Protein AF-A0A378WHB4-F1 (afdb_monomer_lite)

Organism: NCBI:txid326523

pLDDT: mean 70.73, std 15.35, range [40.34, 92.5]

Secondary structure (DSSP, 8-state):
-----HHHHHHHHHHHHHHHHHHHHHHHHHHHTTHHHH----S-SSHHHHIIIIIHHHHHHHHHHHHHSS-HHHHHTT-----TTT-SPPPHHHHHHHHHHHHHHTT-

InterPro domains:
  IPR010432 RDD [PF06271] (3-93)

Radius of gyration: 18.15 Å; chains: 1; bounding box: 37×28×47 Å

Foldseek 3Di:
DDDDPPVLVVQLVVVLVVVLCVVLVVVCCVVPNCCVVPDPDPDQPDDVSCCSVPVVSVCLVVVCCVPFVGRVSCVVVVHHDADPPPRHDDDPVNVVVVVVVVVVVVPD

Structure (mmCIF, N/CA/C/O backbone):
data_AF-A0A378WHB4-F1
#
_entry.id   AF-A0A378WHB4-F1
#
loop_
_atom_site.group_PDB
_atom_site.id
_atom_site.type_symbol
_atom_site.label_atom_id
_atom_site.label_alt_id
_atom_site.label_comp_id
_atom_site.label_asym_id
_atom_site.label_entity_id
_atom_site.label_seq_id
_atom_site.pdbx_PDB_ins_code
_atom_site.Cartn_x
_atom_site.Cartn_y
_atom_site.Cartn_z
_atom_site.occupancy
_atom_site.B_iso_or_equiv
_atom_site.auth_seq_id
_atom_site.auth_comp_id
_atom_site.auth_asym_id
_atom_site.auth_atom_id
_atom_site.pdbx_PDB_model_num
ATOM 1 N N . MET A 1 1 ? -20.834 -5.865 22.898 1.00 41.84 1 MET A N 1
ATOM 2 C CA . MET A 1 1 ? -19.887 -5.635 21.784 1.00 41.84 1 MET A CA 1
ATOM 3 C C . MET A 1 1 ? -18.824 -6.720 21.809 1.00 41.84 1 MET A C 1
ATOM 5 O O . MET A 1 1 ? -18.326 -7.019 22.887 1.00 41.84 1 MET A O 1
ATOM 9 N N . LYS A 1 2 ? -18.534 -7.370 20.675 1.00 49.53 2 LYS A N 1
ATOM 10 C CA . LYS A 1 2 ? -17.555 -8.466 20.601 1.00 49.53 2 LYS A CA 1
ATOM 11 C C . LYS A 1 2 ? -16.297 -7.919 19.933 1.00 49.53 2 LYS A C 1
ATOM 13 O O . LYS A 1 2 ? -16.346 -7.542 18.767 1.00 49.53 2 LYS A O 1
ATOM 18 N N . TYR A 1 3 ? -15.206 -7.812 20.687 1.00 54.34 3 TYR A N 1
ATOM 19 C CA . TYR A 1 3 ? -13.934 -7.352 20.139 1.00 54.34 3 TYR A CA 1
ATOM 20 C C . TYR A 1 3 ? -13.495 -8.285 19.014 1.00 54.34 3 TYR A C 1
ATOM 22 O O . TYR A 1 3 ? -13.474 -9.506 19.177 1.00 54.34 3 TYR A O 1
ATOM 30 N N . ALA A 1 4 ? -13.143 -7.702 17.870 1.00 60.16 4 ALA A N 1
ATOM 31 C CA . ALA A 1 4 ? -12.494 -8.441 16.806 1.00 60.16 4 ALA A CA 1
ATOM 32 C C . ALA A 1 4 ? -11.140 -8.938 17.330 1.00 60.16 4 ALA A C 1
ATOM 34 O O . ALA A 1 4 ? -10.257 -8.131 17.635 1.00 60.16 4 ALA A O 1
ATOM 35 N N . GLY A 1 5 ? -11.001 -10.257 17.479 1.00 66.88 5 GLY A N 1
ATOM 36 C CA . GLY A 1 5 ? -9.747 -10.883 17.886 1.00 66.88 5 GLY A CA 1
ATOM 37 C C . GLY A 1 5 ? -8.615 -10.553 16.911 1.00 66.88 5 GLY A C 1
ATOM 38 O O . GLY A 1 5 ? -8.860 -10.182 15.762 1.00 66.88 5 GLY A O 1
ATOM 39 N N . PHE A 1 6 ? -7.371 -10.712 17.364 1.00 71.00 6 PHE A N 1
ATOM 40 C CA . PHE A 1 6 ? -6.158 -10.459 16.575 1.00 71.00 6 PHE A CA 1
ATOM 41 C C . PHE A 1 6 ? -6.247 -11.015 15.137 1.00 71.00 6 PHE A C 1
ATOM 43 O O . PHE A 1 6 ? -6.007 -10.289 14.176 1.00 71.00 6 PHE A O 1
ATOM 50 N N . TRP A 1 7 ? -6.727 -12.253 14.985 1.00 76.00 7 TRP A N 1
ATOM 51 C CA . TRP A 1 7 ? -6.892 -12.945 13.700 1.00 76.00 7 TRP A CA 1
ATOM 52 C C . TRP A 1 7 ? -7.804 -12.248 12.693 1.00 76.00 7 TRP A C 1
ATOM 54 O O . TRP A 1 7 ? -7.552 -12.299 11.494 1.00 76.00 7 TRP A O 1
ATOM 64 N N . ILE A 1 8 ? -8.837 -11.553 13.162 1.00 71.25 8 ILE A N 1
ATOM 65 C CA . ILE A 1 8 ? -9.756 -10.825 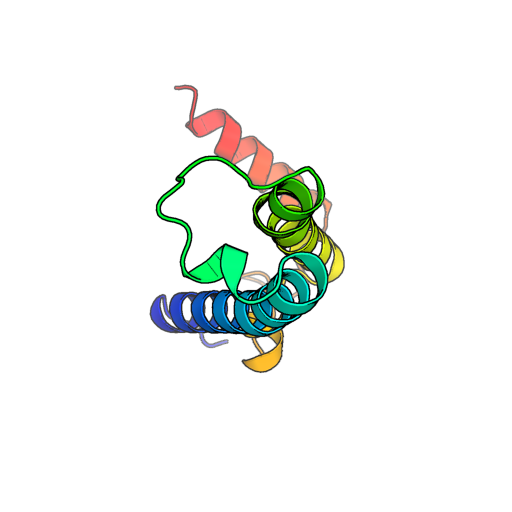12.285 1.00 71.25 8 ILE A CA 1
ATOM 66 C C . ILE A 1 8 ? -9.049 -9.603 11.679 1.00 71.25 8 ILE A C 1
ATOM 68 O O . ILE A 1 8 ? -9.278 -9.261 10.521 1.00 71.25 8 ILE A O 1
ATOM 72 N N . ARG A 1 9 ? -8.141 -8.969 12.435 1.00 72.25 9 ARG A N 1
ATOM 73 C CA . ARG A 1 9 ? -7.313 -7.867 11.921 1.00 72.25 9 ARG A CA 1
ATOM 74 C C . ARG A 1 9 ? -6.295 -8.371 10.903 1.00 72.25 9 ARG A C 1
ATOM 76 O O . ARG A 1 9 ? -6.108 -7.716 9.886 1.00 72.25 9 ARG A O 1
ATOM 83 N N . VAL A 1 10 ? -5.695 -9.536 11.150 1.00 75.12 10 VAL A N 1
ATOM 84 C CA . VAL A 1 10 ? -4.771 -10.182 10.204 1.00 75.12 10 VAL A CA 1
ATOM 85 C C . VAL A 1 10 ? -5.487 -10.529 8.896 1.00 75.12 10 VAL A C 1
ATOM 87 O O . VAL A 1 10 ? -4.999 -10.174 7.827 1.00 75.12 10 VAL A O 1
ATOM 90 N N . ALA A 1 11 ? -6.673 -11.140 8.970 1.00 74.69 11 ALA A N 1
ATOM 91 C CA . ALA A 1 11 ? -7.476 -11.459 7.790 1.00 74.69 11 ALA A CA 1
ATOM 92 C C . ALA A 1 11 ? -7.878 -10.201 7.002 1.00 74.69 11 ALA A C 1
ATOM 94 O O . ALA A 1 11 ? -7.788 -10.191 5.777 1.00 74.69 11 ALA A O 1
ATOM 95 N N . ALA A 1 12 ? -8.258 -9.121 7.692 1.00 75.44 12 ALA A N 1
ATOM 96 C CA . ALA A 1 12 ? -8.573 -7.849 7.047 1.00 75.44 12 ALA A CA 1
ATOM 97 C C . ALA A 1 12 ? -7.374 -7.282 6.267 1.00 75.44 12 ALA A C 1
ATOM 99 O O . ALA A 1 12 ? -7.523 -6.933 5.099 1.00 75.44 12 ALA A O 1
ATOM 100 N N . SER A 1 13 ? -6.187 -7.249 6.886 1.00 75.44 13 SER A N 1
ATOM 101 C CA . SER A 1 13 ? -4.959 -6.775 6.235 1.00 75.44 13 SER A CA 1
ATOM 102 C C . SER A 1 13 ? -4.540 -7.654 5.054 1.00 75.44 13 SER A C 1
ATOM 104 O O . SER A 1 13 ? -4.023 -7.144 4.064 1.00 75.44 13 SER A O 1
ATOM 106 N N . LEU A 1 14 ? -4.777 -8.968 5.131 1.00 81.25 14 LEU A N 1
ATOM 107 C CA . LEU A 1 14 ? -4.508 -9.882 4.022 1.00 81.25 14 LEU A CA 1
ATOM 108 C C . LEU A 1 14 ? -5.431 -9.601 2.830 1.00 81.25 14 LEU A C 1
ATOM 110 O O . LEU A 1 14 ? -4.966 -9.554 1.696 1.00 81.25 14 LEU A O 1
ATOM 114 N N . ILE A 1 15 ? -6.722 -9.365 3.079 1.00 81.88 15 ILE A N 1
ATOM 115 C CA . ILE A 1 15 ? -7.678 -8.989 2.028 1.00 81.88 15 ILE A CA 1
ATOM 116 C C . ILE A 1 15 ? -7.267 -7.663 1.377 1.00 81.88 15 ILE A C 1
ATOM 118 O O . ILE A 1 15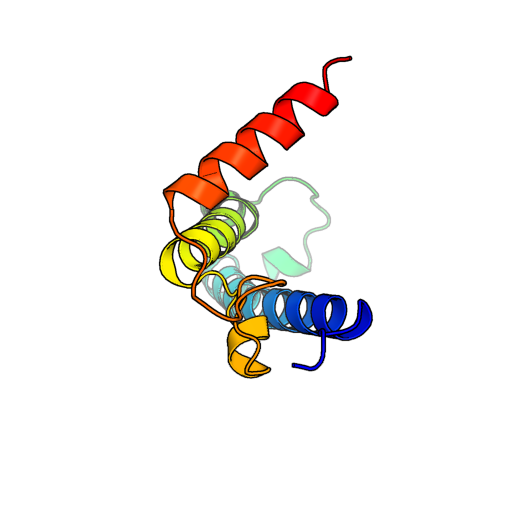 ? -7.291 -7.560 0.153 1.00 81.88 15 ILE A O 1
ATOM 122 N N . ASP A 1 16 ? -6.845 -6.672 2.166 1.00 80.56 16 ASP A N 1
ATOM 123 C CA . ASP A 1 16 ? -6.344 -5.397 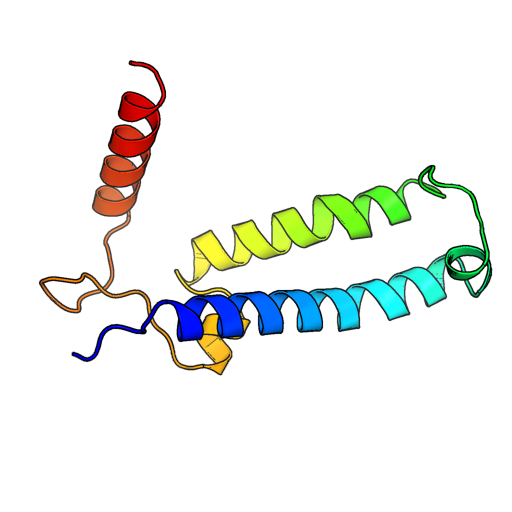1.637 1.00 80.56 16 ASP A CA 1
ATOM 124 C C . ASP A 1 16 ? -5.132 -5.592 0.714 1.00 80.56 16 ASP A C 1
ATOM 126 O O . ASP A 1 16 ? -5.084 -5.016 -0.375 1.00 80.56 16 ASP A O 1
ATOM 130 N N . ALA A 1 17 ? -4.184 -6.444 1.115 1.00 83.25 17 ALA A N 1
ATOM 131 C CA . ALA A 1 17 ? -3.023 -6.779 0.297 1.00 83.25 17 ALA A CA 1
ATOM 132 C C . ALA A 1 17 ? -3.422 -7.486 -1.010 1.00 83.25 17 ALA A C 1
ATOM 134 O O . ALA A 1 17 ? -2.895 -7.151 -2.068 1.00 83.25 17 ALA A O 1
ATOM 135 N N . LEU A 1 18 ? -4.385 -8.413 -0.963 1.00 86.56 18 LEU A N 1
ATOM 136 C CA . LEU A 1 18 ? -4.889 -9.102 -2.156 1.00 86.56 18 LEU A CA 1
ATOM 137 C C . LEU A 1 18 ? -5.605 -8.150 -3.121 1.00 86.56 18 LEU A C 1
ATOM 139 O O . LEU A 1 18 ? -5.421 -8.264 -4.330 1.00 86.56 18 LEU A O 1
ATOM 143 N N . ILE A 1 19 ? -6.390 -7.200 -2.608 1.00 85.62 19 ILE A N 1
ATOM 144 C CA . ILE A 1 19 ? -7.051 -6.177 -3.433 1.00 85.62 19 ILE A CA 1
ATOM 145 C C . ILE A 1 19 ? -6.007 -5.297 -4.121 1.00 85.62 19 ILE A C 1
ATOM 147 O O . ILE A 1 19 ? -6.105 -5.057 -5.323 1.00 85.62 19 ILE A O 1
ATOM 151 N N . LEU A 1 20 ? -5.000 -4.836 -3.375 1.00 86.38 20 LEU A N 1
ATOM 152 C CA . LEU A 1 20 ? -3.906 -4.050 -3.940 1.00 86.38 20 LEU A CA 1
ATOM 153 C C . LEU A 1 20 ? -3.155 -4.835 -5.016 1.00 86.38 20 LEU A C 1
ATOM 155 O O . LEU A 1 20 ? -2.935 -4.307 -6.102 1.00 86.38 20 LEU A O 1
ATOM 159 N N . LEU A 1 21 ? -2.836 -6.103 -4.755 1.00 88.56 21 LEU A N 1
ATOM 160 C CA . LEU A 1 21 ? -2.179 -6.984 -5.718 1.00 88.56 21 LEU A CA 1
ATOM 161 C C . LEU A 1 21 ? -3.015 -7.145 -6.997 1.00 88.56 21 LEU A C 1
ATOM 163 O O . LEU A 1 21 ? -2.492 -6.993 -8.099 1.00 88.56 21 LEU A O 1
ATOM 167 N N . ALA A 1 22 ? -4.321 -7.385 -6.857 1.00 89.75 22 ALA A N 1
ATOM 168 C CA . ALA A 1 22 ? -5.242 -7.541 -7.981 1.00 89.75 22 ALA A CA 1
ATOM 169 C C . ALA A 1 22 ? -5.365 -6.277 -8.851 1.00 89.75 22 ALA A C 1
ATOM 171 O O . ALA A 1 22 ? -5.753 -6.383 -10.010 1.00 89.75 22 ALA A O 1
ATOM 172 N N . ILE A 1 23 ? -5.038 -5.097 -8.315 1.00 89.25 23 ILE A N 1
ATOM 173 C CA . ILE A 1 23 ? -5.025 -3.827 -9.056 1.00 89.25 23 ILE A CA 1
ATOM 174 C C . ILE A 1 23 ? -3.639 -3.552 -9.655 1.00 89.25 23 ILE A C 1
ATOM 176 O O . ILE A 1 23 ? -3.536 -3.169 -10.819 1.00 89.25 23 ILE A O 1
ATOM 180 N N . ILE A 1 24 ? -2.574 -3.744 -8.875 1.00 90.38 24 ILE A N 1
ATOM 181 C CA . ILE A 1 24 ? -1.202 -3.388 -9.258 1.00 90.38 24 ILE A CA 1
ATOM 182 C C . ILE A 1 24 ? -0.665 -4.330 -10.341 1.00 90.38 24 ILE A C 1
ATOM 184 O O . ILE A 1 24 ? -0.113 -3.852 -11.330 1.00 90.38 24 ILE A O 1
ATOM 188 N N . LEU A 1 25 ? -0.869 -5.646 -10.210 1.00 90.19 25 LEU A N 1
ATOM 189 C CA . LEU A 1 25 ? -0.361 -6.632 -11.172 1.00 90.19 25 LEU A CA 1
ATOM 190 C C . LEU A 1 25 ? -0.842 -6.408 -12.617 1.00 90.19 25 LEU A C 1
ATOM 192 O O . LEU A 1 25 ? 0.012 -6.333 -13.503 1.00 90.19 25 LEU A O 1
ATOM 196 N N . PRO A 1 26 ? -2.155 -6.274 -12.908 1.00 91.19 26 PRO A N 1
ATOM 197 C CA . PRO A 1 26 ? -2.593 -6.030 -14.279 1.00 91.19 26 PRO A CA 1
ATOM 198 C C . PRO A 1 26 ? -2.120 -4.671 -14.797 1.00 91.19 26 PRO A C 1
ATOM 200 O O . PRO A 1 26 ? -1.840 -4.538 -15.983 1.00 91.19 26 PRO A O 1
ATOM 203 N N . LEU A 1 27 ? -1.991 -3.664 -13.930 1.00 91.19 27 LEU A N 1
ATOM 204 C CA . LEU A 1 27 ? -1.530 -2.342 -14.339 1.00 91.19 27 LEU A CA 1
ATOM 205 C C . LEU A 1 27 ? -0.042 -2.346 -14.715 1.00 91.19 27 LEU A C 1
ATOM 207 O O . LEU A 1 27 ? 0.334 -1.744 -15.718 1.00 91.19 27 LEU A O 1
ATOM 211 N N . LEU A 1 28 ? 0.789 -3.075 -13.967 1.00 90.38 28 LEU A N 1
ATOM 212 C CA . LEU A 1 28 ? 2.194 -3.293 -14.313 1.00 90.38 28 LEU A CA 1
ATOM 213 C C . LEU A 1 28 ? 2.332 -4.081 -15.615 1.00 90.38 28 LEU A C 1
ATOM 215 O O . LEU A 1 28 ? 3.103 -3.672 -16.478 1.00 90.38 28 LEU A O 1
ATOM 219 N N . TYR A 1 29 ? 1.532 -5.136 -15.801 1.00 90.75 29 TYR A N 1
ATOM 220 C CA . TYR A 1 29 ? 1.503 -5.885 -17.059 1.00 90.75 29 TYR A CA 1
ATOM 221 C C . TYR A 1 29 ? 1.101 -5.002 -18.251 1.00 90.75 29 TYR A C 1
ATOM 223 O O . TYR A 1 29 ? 1.678 -5.112 -19.325 1.00 90.75 29 TYR A O 1
ATOM 231 N N . LEU A 1 30 ? 0.150 -4.080 -18.080 1.00 92.50 30 LEU A N 1
ATOM 232 C CA . LEU A 1 30 ? -0.249 -3.157 -19.149 1.00 92.50 30 LEU A CA 1
ATOM 233 C C . LEU A 1 30 ? 0.846 -2.146 -19.523 1.00 92.50 30 LEU A C 1
ATOM 235 O O . LEU A 1 30 ? 0.905 -1.728 -20.676 1.00 92.50 30 LEU A O 1
ATOM 239 N N . ILE A 1 31 ? 1.678 -1.727 -18.566 1.00 91.69 31 ILE A N 1
ATOM 240 C CA . ILE A 1 31 ? 2.717 -0.706 -18.784 1.00 91.69 31 ILE A CA 1
ATOM 241 C C . ILE A 1 31 ? 4.022 -1.332 -19.286 1.00 91.69 31 ILE A C 1
ATOM 243 O O . ILE A 1 31 ? 4.644 -0.799 -20.202 1.00 91.69 31 ILE A O 1
ATOM 247 N N . TYR A 1 32 ? 4.436 -2.440 -18.674 1.00 89.12 32 TYR A N 1
ATOM 248 C CA . TYR A 1 32 ? 5.752 -3.055 -18.857 1.00 89.12 32 TYR A CA 1
ATOM 249 C C . TYR A 1 32 ? 5.690 -4.444 -19.515 1.00 89.12 32 TYR A C 1
ATOM 251 O O . TYR A 1 32 ? 6.725 -5.004 -19.864 1.00 89.12 32 TYR A O 1
ATOM 259 N N . GLY A 1 33 ? 4.497 -5.013 -19.707 1.00 88.31 33 GLY A N 1
ATOM 260 C CA . GLY A 1 33 ? 4.322 -6.323 -20.332 1.00 88.31 33 GLY A CA 1
ATOM 261 C C . GLY A 1 33 ? 4.870 -7.480 -19.496 1.00 88.31 33 GLY A C 1
ATOM 262 O O . GLY A 1 33 ? 4.953 -7.422 -18.268 1.00 88.31 33 GLY A O 1
ATOM 263 N N . GLU A 1 34 ? 5.251 -8.552 -20.188 1.00 88.00 34 GLU A N 1
ATOM 264 C CA . GLU A 1 34 ? 5.863 -9.743 -19.588 1.00 88.00 34 GLU A CA 1
ATOM 265 C C . GLU A 1 34 ? 7.261 -9.465 -19.017 1.00 88.00 34 GLU A C 1
ATOM 267 O O . GLU A 1 34 ? 7.670 -10.130 -18.066 1.00 88.00 34 GLU A O 1
ATOM 272 N N . GLU A 1 35 ? 7.967 -8.454 -19.542 1.00 86.00 35 GLU A N 1
ATOM 273 C CA . GLU A 1 35 ? 9.339 -8.098 -19.152 1.00 86.00 35 GLU A CA 1
ATOM 274 C C . GLU A 1 35 ? 9.456 -7.801 -17.650 1.00 86.00 35 GLU A C 1
ATOM 276 O O . GLU A 1 35 ? 10.429 -8.195 -17.008 1.00 86.00 35 GLU A O 1
ATOM 281 N N . TYR A 1 36 ? 8.416 -7.205 -17.061 1.00 85.69 36 TYR A N 1
ATOM 282 C CA . TYR A 1 36 ? 8.353 -6.924 -15.627 1.00 85.69 36 TYR A CA 1
ATOM 283 C C . TYR A 1 36 ? 8.420 -8.181 -14.743 1.00 85.69 36 TYR A C 1
ATOM 285 O O . TYR A 1 36 ? 8.913 -8.119 -13.621 1.00 85.69 36 TYR A O 1
ATOM 293 N N . PHE A 1 37 ? 7.927 -9.326 -15.224 1.00 84.94 37 PHE A N 1
ATOM 294 C CA . PHE A 1 37 ? 7.840 -10.566 -14.439 1.00 84.94 37 PHE A CA 1
ATOM 295 C C . PHE A 1 37 ? 9.030 -11.503 -14.638 1.00 84.94 37 PHE A C 1
ATOM 297 O O . PHE A 1 37 ? 9.261 -12.379 -13.806 1.00 84.94 37 PHE A O 1
ATOM 304 N N . ILE A 1 38 ? 9.754 -11.345 -15.746 1.00 86.88 38 ILE A N 1
ATOM 305 C CA . ILE A 1 38 ? 10.889 -12.202 -16.118 1.00 86.88 38 ILE A CA 1
ATOM 306 C C . ILE A 1 38 ? 12.241 -11.532 -15.870 1.00 86.88 38 ILE A C 1
ATOM 308 O O . ILE A 1 38 ? 13.273 -12.195 -15.930 1.00 86.88 38 ILE A O 1
ATOM 312 N N . THR A 1 39 ? 12.254 -10.224 -15.617 1.00 83.19 39 THR A N 1
ATOM 313 C CA . THR A 1 39 ? 13.476 -9.500 -15.280 1.00 83.19 39 THR A CA 1
ATOM 314 C C . THR A 1 39 ? 14.024 -9.957 -13.927 1.00 83.19 39 THR A C 1
ATOM 316 O O . THR A 1 39 ? 13.321 -9.977 -12.920 1.00 83.19 39 THR A O 1
ATOM 319 N N . GLU A 1 40 ? 15.312 -10.299 -13.886 1.00 82.31 40 GLU A N 1
ATOM 320 C CA . GLU A 1 40 ? 16.032 -10.574 -12.631 1.00 82.31 40 GLU A CA 1
ATOM 321 C C . GLU A 1 40 ? 16.538 -9.285 -11.960 1.00 82.31 40 GLU A C 1
ATOM 323 O O . GLU A 1 40 ? 17.201 -9.312 -10.920 1.00 82.31 40 GLU A O 1
ATOM 328 N N . THR A 1 41 ? 16.246 -8.129 -12.561 1.00 79.94 41 THR A N 1
ATOM 329 C CA . THR A 1 41 ? 16.670 -6.837 -12.035 1.00 79.94 41 THR A CA 1
ATOM 330 C C . THR A 1 41 ? 15.825 -6.456 -10.826 1.00 79.94 41 THR A C 1
ATOM 332 O O . THR A 1 41 ? 14.611 -6.326 -10.906 1.00 79.94 41 THR A O 1
ATOM 335 N N . ILE A 1 42 ? 16.499 -6.205 -9.706 1.00 74.06 42 ILE A N 1
ATOM 336 C CA . ILE A 1 42 ? 15.890 -5.739 -8.448 1.00 74.06 42 ILE A CA 1
ATOM 337 C C . ILE A 1 42 ? 15.626 -4.224 -8.439 1.00 74.06 42 ILE A C 1
ATOM 339 O O . ILE A 1 42 ? 15.021 -3.702 -7.504 1.00 74.06 42 ILE A O 1
ATOM 343 N N . ALA A 1 43 ? 16.133 -3.502 -9.441 1.00 79.62 43 ALA A N 1
ATOM 344 C CA . ALA A 1 43 ? 15.931 -2.068 -9.580 1.00 79.62 43 ALA A CA 1
ATOM 345 C C . ALA A 1 43 ? 14.572 -1.759 -10.234 1.00 79.62 43 ALA A C 1
ATOM 347 O O . ALA A 1 43 ? 14.161 -2.492 -11.134 1.00 79.62 43 ALA A O 1
ATOM 348 N N . PRO A 1 44 ? 13.905 -0.655 -9.846 1.00 79.56 44 PRO A N 1
ATOM 349 C CA . PRO A 1 44 ? 12.649 -0.259 -10.467 1.00 79.56 44 PRO A CA 1
ATOM 350 C C . PRO A 1 44 ? 12.808 -0.019 -11.971 1.00 79.56 44 PRO A C 1
ATOM 352 O O . PRO A 1 44 ? 13.716 0.707 -12.387 1.00 79.56 44 PRO A O 1
ATOM 355 N N . LEU A 1 45 ? 11.899 -0.564 -12.781 1.00 82.44 45 LEU A N 1
ATOM 356 C CA . LEU A 1 45 ? 11.967 -0.454 -14.247 1.00 82.44 45 LEU A CA 1
ATOM 357 C C . LEU A 1 45 ? 11.615 0.956 -14.753 1.00 82.44 45 LEU A C 1
ATOM 359 O O . LEU A 1 45 ? 11.863 1.295 -15.909 1.00 82.44 45 LEU A O 1
ATOM 363 N N . GLY A 1 46 ? 11.038 1.809 -13.903 1.00 87.25 46 GLY A N 1
ATOM 364 C CA . GLY A 1 46 ? 10.818 3.218 -14.213 1.00 87.25 46 GLY A CA 1
ATOM 365 C C . GLY A 1 46 ? 9.964 3.950 -13.182 1.00 87.25 46 GLY A C 1
ATOM 366 O O . GLY A 1 46 ? 9.650 3.438 -12.110 1.00 87.25 46 GLY A O 1
ATOM 367 N N . THR A 1 47 ? 9.555 5.176 -13.513 1.00 86.88 47 THR A N 1
ATOM 368 C CA . THR A 1 47 ? 8.756 6.016 -12.607 1.00 86.88 47 THR A CA 1
ATOM 369 C C . THR A 1 47 ? 7.391 5.403 -12.285 1.00 86.88 47 THR A C 1
ATOM 371 O O . THR A 1 47 ? 6.929 5.532 -11.154 1.00 86.88 47 THR A O 1
ATOM 374 N N . ALA A 1 48 ? 6.749 4.720 -13.242 1.00 87.69 48 ALA A N 1
ATOM 375 C CA . ALA A 1 48 ? 5.451 4.088 -13.005 1.00 87.69 48 ALA A CA 1
ATOM 376 C C . ALA A 1 48 ? 5.551 2.927 -12.005 1.00 87.69 48 ALA A C 1
ATOM 378 O O . ALA A 1 48 ? 4.703 2.825 -11.126 1.00 87.69 48 ALA A O 1
ATOM 379 N N . ASP A 1 49 ? 6.614 2.125 -12.068 1.00 87.69 49 ASP A N 1
ATOM 380 C CA . ASP A 1 49 ? 6.918 1.083 -11.083 1.00 87.69 49 ASP A CA 1
ATOM 381 C C . ASP A 1 49 ? 7.017 1.665 -9.659 1.00 87.69 49 ASP A C 1
ATOM 383 O O . ASP A 1 49 ? 6.292 1.251 -8.752 1.00 87.69 49 ASP A O 1
ATOM 387 N N . ILE A 1 50 ? 7.796 2.740 -9.483 1.00 89.56 50 ILE A N 1
ATOM 388 C CA . ILE A 1 50 ? 7.926 3.420 -8.182 1.00 89.56 50 ILE A CA 1
ATOM 389 C C . ILE A 1 50 ? 6.562 3.918 -7.679 1.00 89.56 50 ILE A C 1
ATOM 391 O O . ILE A 1 50 ? 6.206 3.757 -6.507 1.00 89.56 50 ILE A O 1
ATOM 395 N N . VAL A 1 51 ? 5.774 4.531 -8.561 1.00 90.56 51 VAL A N 1
ATOM 396 C CA . VAL A 1 51 ? 4.455 5.049 -8.194 1.00 90.56 51 VAL A CA 1
ATOM 397 C C . VAL A 1 51 ? 3.521 3.910 -7.788 1.00 90.56 51 VAL A C 1
ATOM 399 O O . VAL A 1 51 ? 2.857 4.023 -6.760 1.00 90.56 51 VAL A O 1
ATOM 402 N N . LEU A 1 52 ? 3.471 2.819 -8.548 1.00 89.69 52 LEU A N 1
ATOM 403 C CA . LEU A 1 52 ? 2.520 1.730 -8.330 1.00 89.69 52 LEU A CA 1
ATOM 404 C C . LEU A 1 52 ? 2.886 0.820 -7.160 1.00 89.69 52 LEU A C 1
ATOM 406 O O . LEU A 1 52 ? 1.982 0.383 -6.452 1.00 89.69 52 LEU A O 1
ATOM 410 N N . ASN A 1 53 ? 4.172 0.568 -6.920 1.00 88.50 53 ASN A N 1
ATOM 411 C CA . ASN A 1 53 ? 4.614 -0.314 -5.839 1.00 88.50 53 ASN A CA 1
ATOM 412 C C . ASN A 1 53 ? 4.826 0.408 -4.500 1.00 88.50 53 ASN A C 1
ATOM 414 O O . ASN A 1 53 ? 4.719 -0.228 -3.453 1.00 88.50 53 ASN A O 1
ATOM 418 N N . TYR A 1 54 ? 5.069 1.726 -4.493 1.00 87.75 54 TYR A N 1
ATOM 419 C CA . TYR A 1 54 ? 5.367 2.463 -3.254 1.00 87.75 54 TYR A CA 1
ATOM 420 C C . TYR A 1 54 ? 4.349 3.560 -2.942 1.00 87.75 54 TYR A C 1
ATOM 422 O O . TYR A 1 54 ? 3.770 3.584 -1.853 1.00 87.75 54 TYR A O 1
ATOM 430 N N . ILE A 1 55 ? 4.099 4.470 -3.885 1.00 88.25 55 ILE A N 1
ATOM 431 C CA . ILE A 1 55 ? 3.242 5.641 -3.631 1.00 88.25 55 ILE A CA 1
ATOM 432 C C . ILE A 1 55 ? 1.768 5.231 -3.574 1.00 88.25 55 ILE A C 1
ATOM 434 O O . ILE A 1 55 ? 1.032 5.668 -2.690 1.00 88.25 55 ILE A O 1
ATOM 438 N N . PHE A 1 56 ? 1.328 4.367 -4.484 1.00 87.00 56 PHE A N 1
ATOM 439 C CA . PHE A 1 56 ? -0.063 3.951 -4.589 1.00 87.00 56 PHE A CA 1
ATOM 440 C C . PHE A 1 56 ? -0.541 3.169 -3.351 1.00 87.00 56 PHE A C 1
ATOM 442 O O . PHE A 1 56 ? -1.558 3.573 -2.783 1.00 87.00 56 PHE A O 1
ATOM 449 N N . PRO A 1 57 ? 0.181 2.153 -2.828 1.00 84.38 57 PRO A N 1
ATOM 450 C CA . PRO A 1 57 ? -0.204 1.469 -1.593 1.00 84.38 57 PRO A CA 1
ATOM 451 C C . PRO A 1 57 ? -0.211 2.399 -0.378 1.00 84.38 57 PRO A C 1
ATOM 453 O O . PRO A 1 57 ? -1.074 2.275 0.497 1.00 84.38 57 PRO A O 1
ATOM 456 N N . LEU A 1 58 ? 0.717 3.361 -0.331 1.00 85.00 58 LEU A N 1
ATOM 457 C CA . LEU A 1 58 ? 0.790 4.356 0.734 1.00 85.00 58 LEU A CA 1
ATOM 458 C C . LEU A 1 58 ? -0.440 5.273 0.720 1.00 85.00 58 LEU A C 1
ATOM 460 O O . LEU A 1 58 ? -1.120 5.413 1.739 1.00 85.00 58 LEU A O 1
ATOM 464 N N . LEU A 1 59 ? -0.770 5.850 -0.438 1.00 83.44 59 LEU A N 1
ATOM 465 C CA . LEU A 1 59 ? -1.951 6.701 -0.603 1.00 83.44 59 LEU A CA 1
ATOM 466 C C . LEU A 1 59 ? -3.250 5.924 -0.387 1.00 83.44 59 LEU A C 1
ATOM 468 O O . LEU A 1 59 ? -4.176 6.451 0.226 1.00 83.44 59 LEU A O 1
ATOM 472 N N . PHE A 1 60 ? -3.313 4.671 -0.834 1.00 81.00 60 PHE A N 1
ATOM 473 C CA . PHE A 1 60 ? -4.442 3.784 -0.576 1.00 81.00 60 PHE A CA 1
ATOM 474 C C . PHE A 1 60 ? -4.621 3.567 0.932 1.00 81.00 60 PHE A C 1
ATOM 476 O O . PHE A 1 60 ? -5.694 3.819 1.481 1.00 81.00 60 PHE A O 1
ATOM 483 N N . THR A 1 61 ? -3.555 3.207 1.645 1.00 73.25 61 THR A N 1
ATOM 484 C CA . THR A 1 61 ? -3.615 2.959 3.093 1.00 73.25 61 THR A CA 1
ATOM 485 C C . THR A 1 61 ? -3.990 4.221 3.879 1.00 73.25 61 THR A C 1
ATOM 487 O O . THR A 1 61 ? -4.872 4.176 4.742 1.00 73.25 61 THR A O 1
ATOM 490 N N . ILE A 1 62 ? -3.377 5.366 3.561 1.00 71.00 62 ILE A N 1
ATOM 491 C CA . ILE A 1 62 ? -3.640 6.645 4.241 1.00 71.00 62 ILE A CA 1
ATOM 492 C C . ILE A 1 62 ? -5.038 7.176 3.896 1.00 71.00 62 ILE A C 1
ATOM 494 O O . ILE A 1 62 ? -5.793 7.555 4.794 1.00 71.00 62 ILE A O 1
ATOM 498 N N . GLY A 1 63 ? -5.420 7.169 2.618 1.00 65.50 63 GLY A N 1
ATOM 499 C CA . GLY A 1 63 ? -6.711 7.677 2.151 1.00 65.50 63 GLY A CA 1
ATOM 500 C C . GLY A 1 63 ? -7.894 6.938 2.779 1.00 65.50 63 GLY A C 1
ATOM 501 O O . GLY A 1 63 ? -8.855 7.567 3.237 1.00 65.50 63 GLY A O 1
ATOM 502 N N . PHE A 1 64 ? -7.800 5.611 2.897 1.00 62.41 64 PHE A N 1
ATOM 503 C CA . PHE A 1 64 ? -8.812 4.813 3.593 1.00 62.41 64 PHE A CA 1
ATOM 504 C C . PHE A 1 64 ? -8.730 4.950 5.128 1.00 62.41 64 PHE A C 1
ATOM 506 O O . PHE A 1 64 ? -9.770 4.978 5.798 1.00 62.41 64 PHE A O 1
ATOM 513 N N . GLY A 1 65 ? -7.532 5.132 5.696 1.00 60.50 65 GLY A N 1
ATOM 514 C CA . GLY A 1 65 ? -7.328 5.366 7.132 1.00 60.50 65 GLY A CA 1
ATOM 515 C C . GLY A 1 65 ? -7.922 6.685 7.653 1.00 60.50 65 GLY A C 1
ATOM 516 O O . GLY A 1 65 ? -8.442 6.732 8.777 1.00 60.50 65 GLY A O 1
ATOM 517 N N . VAL A 1 66 ? -7.900 7.737 6.829 1.00 53.44 66 VAL A N 1
ATOM 518 C CA . VAL A 1 66 ? -8.448 9.062 7.168 1.00 53.44 66 VAL A CA 1
ATOM 519 C C . VAL A 1 66 ? -9.963 9.110 6.965 1.00 53.44 66 VAL A C 1
ATOM 521 O O . VAL A 1 66 ? -10.674 9.623 7.827 1.00 53.44 66 VAL A O 1
ATOM 524 N N . LYS A 1 67 ? -10.487 8.542 5.870 1.00 48.66 67 LYS A N 1
ATOM 525 C CA . LYS A 1 67 ? -11.903 8.725 5.505 1.00 48.66 67 LYS A CA 1
ATOM 526 C C . LYS A 1 67 ? -12.877 7.791 6.230 1.00 48.66 67 LYS A C 1
ATOM 528 O O . LYS A 1 67 ? -14.047 8.148 6.344 1.00 48.66 67 LYS A O 1
ATOM 533 N N . ARG A 1 68 ? -12.457 6.600 6.686 1.00 50.81 68 ARG A N 1
ATOM 534 C CA . ARG A 1 68 ? -13.413 5.603 7.222 1.00 50.81 68 ARG A CA 1
ATOM 535 C C . ARG A 1 68 ? -13.020 4.869 8.495 1.00 50.81 68 ARG A C 1
ATOM 537 O O . ARG A 1 68 ? -13.788 4.017 8.933 1.00 50.81 68 ARG A O 1
ATOM 544 N N . SER A 1 69 ? -11.863 5.164 9.095 1.00 52.34 69 SER A N 1
ATOM 545 C CA . SER A 1 69 ? -11.348 4.390 10.243 1.00 52.34 69 SER A CA 1
ATOM 546 C C . SER A 1 69 ? -11.375 2.872 9.983 1.00 52.34 69 SER A C 1
ATOM 548 O O . SER A 1 69 ? -11.437 2.074 10.907 1.00 52.34 69 SER A O 1
ATOM 550 N N . ALA A 1 70 ? -11.367 2.453 8.718 1.00 55.62 70 ALA A N 1
ATOM 551 C CA . ALA A 1 70 ? -11.490 1.076 8.282 1.00 55.62 70 ALA A CA 1
ATOM 552 C C . ALA A 1 70 ? -10.857 0.990 6.893 1.00 55.62 70 ALA A C 1
ATOM 554 O O . ALA A 1 70 ? -11.180 1.781 6.009 1.00 55.62 70 ALA A O 1
ATOM 555 N N . THR A 1 71 ? -9.924 0.060 6.719 1.00 63.59 71 THR A N 1
ATOM 556 C CA . THR A 1 71 ? -9.380 -0.281 5.403 1.00 63.59 71 THR A CA 1
ATOM 557 C C . THR A 1 71 ? -10.428 -1.094 4.620 1.00 63.59 71 THR A C 1
ATOM 559 O O . THR A 1 71 ? -11.336 -1.651 5.247 1.00 63.59 71 THR A O 1
ATOM 562 N N . PRO A 1 72 ? -10.385 -1.152 3.278 1.00 59.19 72 PRO A N 1
ATOM 563 C CA . PRO A 1 72 ? -11.382 -1.860 2.460 1.00 59.19 72 PRO A CA 1
ATOM 564 C C . PRO A 1 72 ? -11.673 -3.302 2.907 1.00 59.19 72 PRO A C 1
ATOM 566 O O . PRO A 1 72 ? -12.832 -3.708 2.946 1.00 59.19 72 PRO A O 1
ATOM 569 N N . GLY A 1 73 ? -10.661 -4.043 3.350 1.00 55.22 73 GLY A N 1
ATOM 570 C CA . GLY A 1 73 ? -10.767 -5.379 3.931 1.00 55.22 73 GLY A CA 1
ATOM 571 C C . GLY A 1 73 ? -11.504 -5.385 5.270 1.00 55.22 73 GLY A C 1
ATOM 572 O O . GLY A 1 73 ? -12.340 -6.253 5.512 1.00 55.22 73 GLY A O 1
ATOM 573 N N . LYS A 1 74 ? -11.301 -4.369 6.122 1.00 54.22 74 LYS A N 1
ATOM 574 C CA . LYS A 1 74 ? -12.110 -4.186 7.344 1.00 54.22 74 LYS A CA 1
ATOM 575 C C . LYS A 1 74 ? -13.564 -3.863 7.001 1.00 54.22 74 LYS A C 1
ATOM 577 O O . LYS A 1 74 ? -14.461 -4.368 7.667 1.00 54.22 74 LYS A O 1
ATOM 582 N N . MET A 1 75 ? -13.806 -3.082 5.948 1.00 58.59 75 MET A N 1
ATOM 583 C CA . MET A 1 75 ? -15.159 -2.776 5.471 1.00 58.59 75 MET A CA 1
ATOM 584 C C . MET A 1 75 ? -15.871 -4.010 4.899 1.00 58.59 75 MET A C 1
ATOM 586 O O . MET A 1 75 ? -17.040 -4.219 5.211 1.00 58.59 75 MET A O 1
ATOM 590 N N . LEU A 1 76 ? -15.170 -4.841 4.120 1.00 58.97 76 LEU A N 1
ATOM 591 C CA . LEU A 1 76 ? -15.684 -6.114 3.594 1.00 58.97 76 LEU A CA 1
ATOM 592 C C . LEU A 1 76 ? -16.050 -7.096 4.711 1.00 58.97 76 LEU A C 1
ATOM 594 O O . LEU A 1 76 ? -17.035 -7.819 4.601 1.00 58.97 76 LEU A O 1
ATOM 598 N N . LEU A 1 77 ? -15.297 -7.079 5.811 1.00 58.00 77 LEU A N 1
ATOM 599 C CA . LEU A 1 77 ? -15.577 -7.882 7.001 1.00 58.00 77 LEU A CA 1
ATOM 60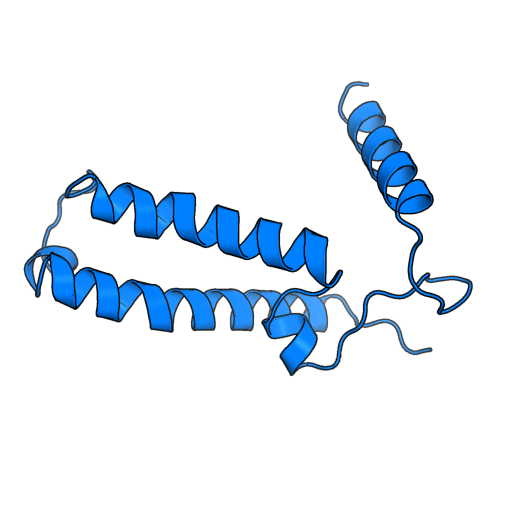0 C C . LEU A 1 77 ? -16.598 -7.233 7.957 1.00 58.00 77 LEU A C 1
ATOM 602 O O . LEU A 1 77 ? -16.839 -7.764 9.040 1.00 58.00 77 LEU A O 1
ATOM 606 N N . GLY A 1 78 ? -17.190 -6.085 7.598 1.00 56.06 78 GLY A N 1
ATOM 607 C CA . GLY A 1 78 ? -18.164 -5.375 8.438 1.00 56.06 78 GLY A CA 1
ATOM 608 C C . GLY A 1 78 ? -17.579 -4.809 9.738 1.00 56.06 78 GLY A C 1
ATOM 609 O O . GLY A 1 78 ? -18.308 -4.542 10.693 1.00 56.06 78 GLY A O 1
ATOM 610 N N . LEU A 1 79 ? -16.258 -4.635 9.805 1.00 55.53 79 LEU A N 1
ATOM 611 C CA . LEU A 1 79 ? -15.542 -4.175 10.989 1.00 55.53 79 LEU A CA 1
ATOM 612 C C . LEU A 1 79 ? -15.486 -2.648 11.003 1.00 55.53 79 LEU A C 1
ATOM 614 O O . LEU A 1 79 ? -14.745 -2.025 10.240 1.00 55.53 79 LEU A O 1
ATOM 618 N N . LYS A 1 80 ? -16.241 -2.044 11.919 1.00 56.19 80 LYS A N 1
ATOM 619 C CA . LYS A 1 80 ? -16.155 -0.617 12.237 1.00 56.19 80 LYS A CA 1
ATOM 620 C C . LYS A 1 80 ? -15.256 -0.428 13.459 1.00 56.19 80 LYS A C 1
ATOM 622 O O . LYS A 1 80 ? -15.433 -1.113 14.465 1.00 56.19 80 LYS A O 1
ATOM 627 N N . ILE A 1 81 ? -14.288 0.486 13.381 1.00 54.69 81 ILE A N 1
ATOM 628 C CA . ILE A 1 81 ? -13.539 0.909 14.570 1.00 54.69 81 ILE A CA 1
ATOM 629 C C . ILE A 1 81 ? -14.463 1.810 15.389 1.00 54.69 81 ILE A C 1
ATOM 631 O O . ILE A 1 81 ? -14.769 2.921 14.968 1.00 54.69 81 ILE A O 1
ATOM 635 N N . VAL A 1 82 ? -14.901 1.305 16.537 1.00 54.53 82 VAL A N 1
ATOM 636 C CA . VAL A 1 82 ? -15.693 2.032 17.532 1.00 54.53 82 VAL A CA 1
ATOM 637 C C . VAL A 1 82 ? -14.903 2.144 18.828 1.00 54.53 82 VAL A C 1
ATOM 639 O O . VAL A 1 82 ? -14.030 1.310 19.099 1.00 54.53 82 VAL A O 1
ATOM 642 N N . ASP A 1 83 ? -15.190 3.176 19.614 1.00 47.28 83 ASP A N 1
ATOM 643 C CA . ASP A 1 83 ? -14.610 3.343 20.939 1.00 47.28 83 ASP A CA 1
ATOM 644 C C . ASP A 1 83 ? -14.905 2.108 21.810 1.00 47.28 83 ASP A C 1
ATOM 646 O O . ASP A 1 83 ? -16.037 1.635 21.919 1.00 47.28 83 ASP A O 1
ATOM 650 N N . ALA A 1 84 ? -13.851 1.573 22.421 1.00 49.25 84 ALA A N 1
ATOM 651 C CA . ALA A 1 84 ? -13.855 0.371 23.246 1.00 49.25 84 ALA A CA 1
ATOM 652 C C . ALA A 1 84 ? -14.802 0.448 24.464 1.00 49.25 84 ALA A C 1
ATOM 654 O O . ALA A 1 84 ? -15.293 -0.582 24.941 1.00 49.25 84 ALA A O 1
ATOM 655 N N . LYS A 1 85 ? -15.037 1.657 24.983 1.00 46.19 85 LYS A N 1
ATOM 656 C CA . LYS A 1 85 ? -15.831 1.916 26.187 1.00 46.19 85 LYS A CA 1
ATOM 657 C C . LYS A 1 85 ? -17.254 2.350 25.857 1.00 46.19 85 LYS A C 1
ATOM 659 O O . LYS A 1 85 ? -18.168 1.939 26.566 1.00 46.19 85 LYS A O 1
ATOM 664 N N . THR A 1 86 ? -17.448 3.149 24.807 1.00 52.72 86 THR A N 1
ATOM 665 C CA . THR A 1 86 ? -18.763 3.744 24.498 1.00 52.72 86 THR A CA 1
ATOM 666 C C . THR A 1 86 ? -19.441 3.151 23.263 1.00 52.72 86 THR A C 1
ATOM 668 O O . THR A 1 86 ? -20.662 3.200 23.160 1.00 52.72 86 THR A O 1
ATOM 671 N N . GLY A 1 87 ? -18.692 2.534 22.345 1.00 52.12 87 GLY A N 1
ATOM 672 C CA . GLY A 1 87 ? -19.226 2.024 21.075 1.00 52.12 87 GLY A CA 1
ATOM 673 C C . GLY A 1 87 ? -19.523 3.108 20.043 1.00 52.12 87 GLY A C 1
ATOM 674 O O . GLY A 1 87 ? -20.050 2.801 18.974 1.00 52.12 87 GLY A O 1
ATOM 675 N N . GLU A 1 88 ? -19.180 4.357 20.348 1.00 52.06 88 GLU A N 1
ATOM 676 C CA . GLU A 1 88 ? -19.374 5.502 19.466 1.00 52.06 88 GLU A CA 1
ATOM 677 C C . GLU A 1 88 ? -18.1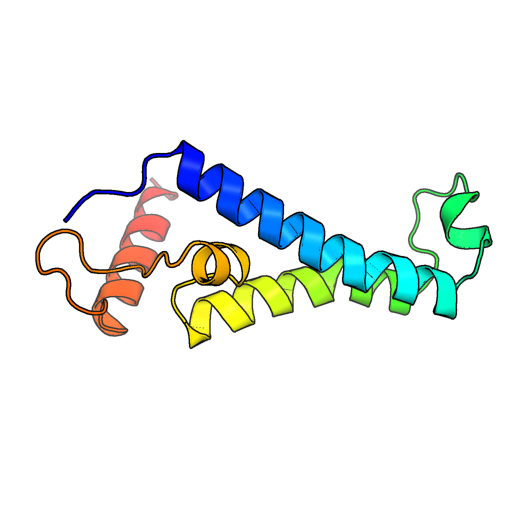74 5.701 18.529 1.00 52.06 88 GLU A C 1
ATOM 679 O O . GLU A 1 88 ? -17.093 5.134 18.721 1.00 52.06 88 GLU A O 1
ATOM 684 N N . ASP A 1 89 ? -18.372 6.495 17.475 1.00 53.41 89 ASP A N 1
ATOM 685 C CA . ASP A 1 89 ? -17.297 6.855 16.554 1.00 53.41 89 ASP A CA 1
ATOM 686 C C . ASP A 1 89 ? -16.228 7.681 17.278 1.00 53.41 89 ASP A C 1
ATOM 688 O O . ASP A 1 89 ? -16.523 8.675 17.941 1.00 53.41 89 ASP A O 1
ATOM 692 N N . ILE A 1 90 ? -14.963 7.278 17.140 1.00 60.00 90 ILE A N 1
ATOM 693 C CA . ILE A 1 90 ? -13.851 7.973 17.793 1.00 60.00 90 ILE A CA 1
ATOM 694 C C . ILE A 1 90 ? -13.718 9.371 17.179 1.00 60.00 90 ILE A C 1
ATOM 696 O O . ILE A 1 90 ? -13.392 9.513 15.995 1.00 60.00 90 ILE A O 1
ATOM 700 N N . SER A 1 91 ? -13.935 10.403 17.997 1.00 56.81 91 SER A N 1
ATOM 701 C CA . SER A 1 91 ? -13.775 11.796 17.581 1.00 56.81 91 SER A CA 1
ATOM 702 C C . SER A 1 91 ? -12.335 12.078 17.122 1.00 56.81 91 SER A C 1
ATOM 704 O O . SER A 1 91 ? -11.366 11.531 17.659 1.00 56.81 91 SER A O 1
ATOM 706 N N . LEU A 1 92 ? -12.182 12.952 16.122 1.00 58.12 92 LEU A N 1
ATOM 707 C CA . LEU A 1 92 ? -10.881 13.350 15.564 1.00 58.12 92 LEU A CA 1
ATOM 708 C C . LEU A 1 92 ? -9.897 13.838 16.643 1.00 58.12 92 LEU A C 1
ATOM 710 O O . LEU A 1 92 ? -8.709 13.527 16.572 1.00 58.12 92 LEU A O 1
ATOM 714 N N . GLY A 1 93 ? -10.397 14.528 17.673 1.00 64.06 93 GLY A N 1
ATOM 715 C CA . GLY A 1 93 ? -9.587 15.017 18.792 1.00 64.06 93 GLY A CA 1
ATOM 716 C C . GLY A 1 93 ? -8.996 13.889 19.641 1.00 64.06 93 GLY A C 1
ATOM 717 O O . GLY A 1 93 ? -7.810 13.916 19.963 1.00 64.06 93 GLY A O 1
ATOM 718 N N . SER A 1 94 ? -9.782 12.847 19.922 1.00 57.00 94 SER A N 1
ATOM 719 C CA . SER A 1 94 ? -9.330 11.682 20.696 1.00 57.00 94 SER A CA 1
ATOM 720 C C . SER A 1 94 ? -8.291 10.839 19.940 1.00 57.00 94 SER A C 1
ATOM 722 O O . SER A 1 94 ? -7.429 10.213 20.555 1.00 57.00 94 SER A O 1
ATOM 724 N N . ARG A 1 95 ? -8.326 10.836 18.597 1.00 60.22 95 ARG A N 1
ATOM 725 C CA . ARG A 1 95 ? -7.321 10.143 17.762 1.00 60.22 95 ARG A CA 1
ATOM 726 C C . ARG A 1 95 ? -5.977 10.866 17.767 1.00 60.22 95 ARG A C 1
ATOM 728 O O . ARG A 1 95 ? -4.941 10.211 17.849 1.00 60.22 95 ARG A O 1
ATOM 735 N N . LEU A 1 96 ? -5.995 12.197 17.712 1.00 64.69 96 LEU A N 1
ATOM 736 C CA . LEU A 1 96 ? -4.775 13.004 17.742 1.00 64.69 96 LEU A CA 1
ATOM 737 C C . LEU A 1 96 ? -4.064 12.908 19.095 1.00 64.69 96 LEU A C 1
ATOM 739 O O . LEU A 1 96 ? -2.847 12.739 19.116 1.00 64.69 96 LEU A O 1
ATOM 743 N N . SER A 1 97 ? -4.807 12.909 20.208 1.00 64.81 97 SER A N 1
ATOM 744 C CA . SER A 1 97 ? -4.201 12.758 21.539 1.00 64.81 97 SER A CA 1
ATOM 745 C C . SER A 1 97 ? -3.589 11.368 21.763 1.00 64.81 97 SER A C 1
ATOM 747 O O . SER A 1 97 ? -2.575 11.234 22.445 1.00 64.81 97 SER A O 1
ATOM 749 N N . ALA A 1 98 ? -4.184 10.322 21.180 1.00 62.56 98 ALA A N 1
ATOM 750 C CA . ALA A 1 98 ? -3.644 8.964 21.244 1.00 62.56 98 ALA A CA 1
ATOM 751 C C . ALA A 1 98 ? -2.366 8.813 20.399 1.00 62.56 98 ALA A C 1
ATOM 753 O O . ALA A 1 98 ? -1.398 8.194 20.843 1.00 62.56 98 ALA A O 1
ATOM 754 N N . MET A 1 99 ? -2.328 9.418 19.206 1.00 58.00 99 MET A N 1
ATOM 755 C CA . MET A 1 99 ? -1.129 9.422 18.361 1.00 58.00 99 MET A CA 1
ATOM 756 C C . MET A 1 99 ? 0.019 10.207 18.999 1.00 58.00 99 MET A C 1
ATOM 758 O O . MET A 1 99 ? 1.143 9.712 19.002 1.00 58.00 99 MET A O 1
ATOM 762 N N . SER A 1 100 ? -0.246 11.372 19.604 1.00 63.81 100 SER A N 1
ATOM 763 C CA . SER A 1 100 ? 0.799 12.111 20.324 1.00 63.81 100 SER A CA 1
ATOM 764 C C . SER A 1 100 ? 1.35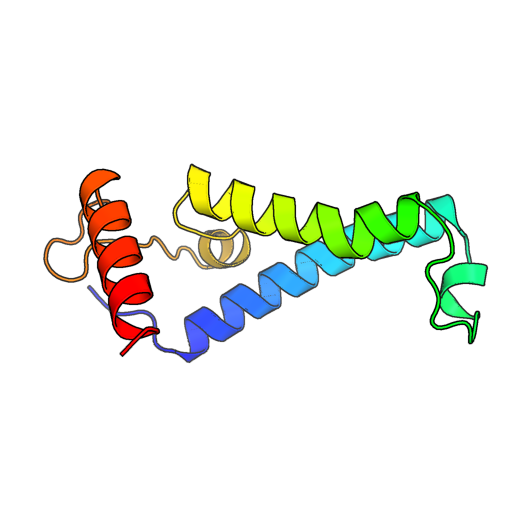1 11.300 21.495 1.00 63.81 100 SER A C 1
ATOM 766 O O . SER A 1 100 ? 2.561 11.216 21.651 1.00 63.81 100 SER A O 1
ATOM 768 N N . ALA A 1 101 ? 0.493 10.636 22.276 1.00 58.69 101 ALA A N 1
ATOM 769 C CA . ALA A 1 101 ? 0.940 9.819 23.406 1.00 58.69 101 ALA A CA 1
ATOM 770 C C . ALA A 1 101 ? 1.823 8.633 22.977 1.00 58.69 101 ALA A C 1
ATOM 772 O O . ALA A 1 101 ? 2.762 8.283 23.684 1.00 58.69 101 ALA A O 1
ATOM 773 N N . THR A 1 102 ? 1.550 8.055 21.804 1.00 61.44 102 THR A N 1
ATOM 774 C CA . THR A 1 102 ? 2.341 6.942 21.259 1.00 61.44 102 THR A CA 1
ATOM 775 C C . THR A 1 102 ? 3.712 7.432 20.780 1.00 61.44 102 THR A C 1
ATOM 777 O O . THR A 1 102 ? 4.726 6.830 21.106 1.00 61.44 102 THR A O 1
ATOM 780 N N . LEU A 1 103 ? 3.762 8.587 20.106 1.00 56.16 103 LEU A N 1
ATOM 781 C CA . LEU A 1 103 ? 5.016 9.208 19.665 1.00 56.16 103 LEU A CA 1
ATOM 782 C C . LEU A 1 103 ? 5.893 9.684 20.834 1.00 56.16 103 LEU A C 1
ATOM 784 O O . LEU A 1 103 ? 7.109 9.682 20.711 1.00 56.16 103 LEU A O 1
ATOM 788 N N . PHE A 1 104 ? 5.310 10.064 21.974 1.00 59.03 104 PHE A N 1
ATOM 789 C CA . PHE A 1 104 ? 6.077 10.439 23.170 1.00 59.03 104 PHE A CA 1
ATOM 790 C C . PHE A 1 104 ? 6.634 9.234 23.952 1.00 59.03 104 PHE A C 1
ATOM 792 O O . PHE A 1 104 ? 7.617 9.405 24.666 1.00 59.03 104 PHE A O 1
ATOM 799 N N . GLN A 1 105 ? 6.058 8.033 23.815 1.00 51.84 105 GLN A N 1
ATOM 800 C CA . GLN A 1 105 ? 6.591 6.808 24.436 1.00 51.84 105 GLN A CA 1
ATOM 801 C C . GLN A 1 105 ? 7.726 6.151 23.639 1.00 51.84 105 GLN A C 1
ATOM 803 O O . GLN A 1 105 ? 8.454 5.344 24.197 1.00 51.84 105 GLN A O 1
ATOM 808 N N . GLU A 1 106 ? 7.898 6.485 22.358 1.00 47.06 106 GLU A N 1
ATOM 809 C CA . GLU A 1 106 ? 8.987 5.941 21.530 1.00 47.06 106 GLU A CA 1
ATOM 810 C C . GLU A 1 106 ? 10.317 6.713 21.680 1.00 47.06 106 GLU A C 1
ATOM 812 O O . GLU A 1 106 ? 11.342 6.266 21.170 1.00 47.06 106 GLU A O 1
ATOM 817 N N . TRP A 1 107 ? 10.327 7.845 22.400 1.00 40.34 107 TRP A N 1
ATOM 818 C CA . TRP A 1 107 ? 11.509 8.699 22.627 1.00 40.34 107 TRP A CA 1
ATOM 819 C C . TRP A 1 107 ? 11.937 8.808 24.109 1.00 40.34 107 TRP A C 1
ATOM 821 O O . TRP A 1 107 ? 12.596 9.782 24.486 1.00 40.34 107 TRP A O 1
ATOM 831 N N . TYR A 1 108 ? 11.593 7.822 24.946 1.00 43.31 108 TYR A N 1
ATOM 832 C CA . TYR A 1 108 ? 12.164 7.597 26.285 1.00 43.31 108 TYR A CA 1
ATOM 833 C C . TYR A 1 108 ? 12.202 6.098 26.594 1.00 43.31 108 TYR A C 1
ATOM 835 O O . TYR A 1 108 ? 13.260 5.619 27.058 1.00 43.31 108 TYR A O 1
#

Sequence (108 aa):
MKYAGFWIRVAASLIDALILLAIILPLLYLIYGEEYFITETIAPLGTADIVLNYIFPLLFTIGFGVKRSATPGKMLLGLKIVDAKTGEDISLGSRLSAMSATLFQEWY